Protein AF-A0A5C0DYA6-F1 (afdb_monomer)

Nearest PDB structures (foldseek):
  3quj-assembly2_C  TM=7.060E-01  e=1.716E-01  Escherichia coli UTI89
  3n5l-assembly2_B  TM=7.225E-01  e=2.169E+00  Pseudomonas aeruginosa PAO1
  7v8j-assembly1_A  TM=3.946E-01  e=8.519E-01  Toxoplasma gondii
  4tl8-assembly1_F  TM=3.319E-01  e=1.453E+00  Synechococcus elongatus PCC 7942 = FACHB-805

Structure (mmCIF, N/CA/C/O backbone):
data_AF-A0A5C0DYA6-F1
#
_entry.id   AF-A0A5C0DYA6-F1
#
loop_
_atom_site.group_PDB
_atom_site.id
_atom_site.type_symbol
_atom_site.label_atom_id
_atom_site.label_alt_id
_atom_site.label_comp_id
_atom_site.label_asym_id
_atom_site.label_entity_id
_atom_site.label_seq_id
_atom_site.pdbx_PDB_ins_code
_atom_site.Cartn_x
_atom_site.Cartn_y
_atom_site.Cartn_z
_atom_site.occupancy
_atom_site.B_iso_or_equiv
_atom_site.auth_seq_id
_atom_site.auth_comp_id
_atom_site.auth_asym_id
_atom_site.auth_atom_id
_atom_site.pdbx_PDB_model_num
ATOM 1 N N . MET A 1 1 ? -4.364 -1.390 -6.399 1.00 90.00 1 MET A N 1
ATOM 2 C CA . MET A 1 1 ? -3.005 -0.894 -6.700 1.00 90.00 1 MET A CA 1
ATOM 3 C C . MET A 1 1 ? -3.083 0.543 -7.193 1.00 90.00 1 MET A C 1
ATOM 5 O O . MET A 1 1 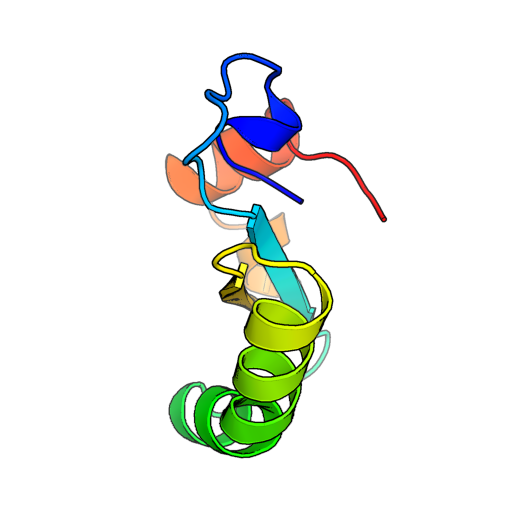? -4.053 0.891 -7.857 1.00 90.00 1 MET A O 1
ATOM 9 N N . PHE A 1 2 ? -2.100 1.372 -6.860 1.00 92.50 2 PHE A N 1
ATOM 10 C CA . PHE A 1 2 ? -1.920 2.713 -7.422 1.00 92.50 2 PHE A CA 1
ATOM 11 C C . PHE A 1 2 ? -0.463 2.891 -7.877 1.00 92.50 2 PHE A C 1
ATOM 13 O O . PHE A 1 2 ? 0.257 1.905 -8.008 1.00 92.50 2 PHE A O 1
ATOM 20 N N . GLY A 1 3 ? -0.041 4.119 -8.174 1.00 89.19 3 GLY A N 1
ATOM 21 C CA . GLY A 1 3 ? 1.360 4.402 -8.490 1.00 89.19 3 GLY A CA 1
ATOM 22 C C . GLY A 1 3 ? 1.743 4.027 -9.919 1.00 89.19 3 GLY A C 1
ATOM 23 O O . GLY A 1 3 ? 0.881 3.883 -10.791 1.00 89.19 3 GLY A O 1
ATOM 24 N N . SER A 1 4 ? 3.046 3.919 -10.173 1.00 88.31 4 SER A N 1
ATOM 25 C CA . SER A 1 4 ? 3.554 3.789 -11.542 1.00 88.31 4 SER A CA 1
ATOM 26 C C . SER A 1 4 ? 3.154 2.475 -12.211 1.00 88.31 4 SER A C 1
ATOM 2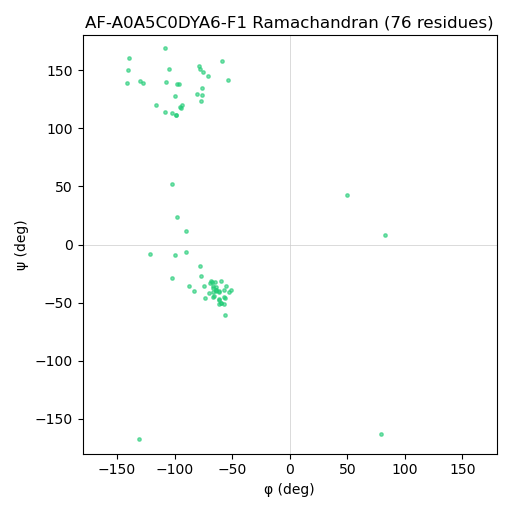8 O O . SER A 1 4 ? 2.790 2.420 -13.386 1.00 88.31 4 SER A O 1
ATOM 30 N N . ARG A 1 5 ? 3.106 1.393 -11.428 1.00 87.81 5 ARG A N 1
ATOM 31 C CA . ARG A 1 5 ? 2.632 0.090 -11.908 1.00 87.81 5 ARG A CA 1
ATOM 32 C C . ARG A 1 5 ? 1.154 0.104 -12.285 1.00 87.81 5 ARG A C 1
ATOM 34 O O . ARG A 1 5 ? 0.777 -0.588 -13.223 1.00 87.81 5 ARG A O 1
ATOM 41 N N . ALA A 1 6 ? 0.326 0.909 -11.613 1.00 88.06 6 ALA A N 1
ATOM 42 C CA . ALA A 1 6 ? -1.078 1.070 -11.994 1.00 88.06 6 ALA A CA 1
ATOM 43 C C . ALA A 1 6 ? -1.247 1.927 -13.259 1.00 88.06 6 ALA A C 1
ATOM 45 O O . ALA A 1 6 ? -2.109 1.632 -14.080 1.00 88.06 6 ALA A O 1
ATOM 46 N N . ARG A 1 7 ? -0.399 2.948 -13.448 1.00 88.50 7 ARG A N 1
ATOM 47 C CA . ARG A 1 7 ? -0.412 3.800 -14.650 1.00 88.50 7 ARG A CA 1
ATOM 48 C C . ARG A 1 7 ? 0.251 3.164 -15.875 1.00 88.50 7 ARG A C 1
ATOM 50 O O . ARG A 1 7 ? 0.013 3.622 -16.988 1.00 88.50 7 ARG A O 1
ATOM 57 N N . GLY A 1 8 ? 1.082 2.142 -15.680 1.00 85.44 8 GLY A N 1
ATOM 58 C CA . GLY A 1 8 ? 1.855 1.505 -16.748 1.00 85.44 8 GLY A CA 1
ATOM 59 C C . GLY A 1 8 ? 3.158 2.231 -17.109 1.00 85.44 8 GLY A C 1
ATOM 60 O O . GLY A 1 8 ? 3.811 1.829 -18.062 1.00 85.44 8 GLY A O 1
ATOM 61 N N . ASP A 1 9 ? 3.570 3.246 -16.343 1.00 86.81 9 ASP A N 1
ATOM 62 C CA . ASP A 1 9 ? 4.817 4.019 -16.511 1.00 86.81 9 ASP A CA 1
ATOM 63 C C . ASP A 1 9 ? 5.945 3.530 -15.575 1.00 86.81 9 ASP A C 1
ATOM 65 O O . ASP A 1 9 ? 6.860 4.275 -15.218 1.00 86.81 9 ASP A O 1
ATOM 69 N N . HIS A 1 10 ? 5.860 2.274 -15.135 1.00 86.25 10 HIS A N 1
ATOM 70 C CA . HIS A 1 10 ? 6.829 1.662 -14.234 1.00 86.25 10 HIS A CA 1
ATOM 71 C C . HIS A 1 10 ? 8.105 1.208 -14.952 1.00 86.25 10 HIS A C 1
ATOM 73 O O . HIS A 1 10 ? 8.107 0.863 -16.131 1.00 86.25 10 HIS A O 1
ATOM 79 N N . HIS A 1 11 ? 9.188 1.169 -14.187 1.00 84.94 11 HIS A N 1
ATOM 80 C CA . HIS A 1 11 ? 10.500 0.665 -14.578 1.00 84.94 11 HIS A CA 1
ATOM 81 C C . HIS A 1 11 ? 10.736 -0.670 -13.856 1.00 84.94 11 HIS A C 1
ATOM 83 O O . HIS A 1 11 ? 9.986 -1.010 -12.936 1.00 84.94 11 HIS A O 1
ATOM 89 N N . ALA A 1 12 ? 11.776 -1.416 -14.239 1.00 78.94 12 ALA A N 1
ATOM 90 C CA . ALA A 1 12 ? 12.095 -2.705 -13.614 1.00 78.94 12 ALA A CA 1
ATOM 91 C C . ALA A 1 12 ? 12.198 -2.602 -12.077 1.00 78.94 12 ALA A C 1
ATOM 93 O O . ALA A 1 12 ? 11.603 -3.414 -11.374 1.00 78.94 12 ALA A O 1
ATOM 94 N N . ASP A 1 13 ? 12.806 -1.521 -11.582 1.00 81.12 13 ASP A N 1
ATOM 95 C CA . ASP A 1 13 ? 13.051 -1.282 -10.152 1.00 81.12 13 ASP A CA 1
ATOM 96 C C . ASP A 1 13 ? 11.906 -0.534 -9.444 1.00 81.12 13 ASP A C 1
ATOM 98 O O . ASP A 1 13 ? 12.080 -0.008 -8.350 1.00 81.12 13 ASP A O 1
ATOM 102 N N . SER A 1 14 ? 10.738 -0.390 -10.079 1.00 87.00 14 SER A N 1
ATOM 103 C CA . SER A 1 14 ? 9.617 0.330 -9.464 1.00 87.00 14 SER A CA 1
ATOM 104 C C . SER A 1 14 ? 8.910 -0.498 -8.396 1.00 87.00 14 SER A C 1
ATOM 106 O O . SER A 1 14 ? 8.517 -1.642 -8.651 1.00 87.00 14 SER A O 1
ATOM 108 N N . ASP A 1 15 ? 8.638 0.138 -7.261 1.00 90.50 15 ASP A N 1
ATOM 109 C CA . ASP A 1 15 ? 7.828 -0.409 -6.174 1.00 90.50 15 ASP A CA 1
ATOM 110 C C . ASP A 1 15 ? 6.398 -0.768 -6.628 1.00 90.50 15 ASP A C 1
ATOM 112 O O . ASP A 1 15 ? 5.863 -0.264 -7.624 1.00 90.50 15 ASP A O 1
ATOM 116 N N . VAL A 1 16 ? 5.756 -1.656 -5.871 1.00 91.62 16 VAL A N 1
ATOM 117 C CA . VAL A 1 16 ? 4.334 -1.992 -5.980 1.00 91.62 16 VAL A CA 1
ATOM 118 C C . VAL A 1 16 ? 3.563 -1.231 -4.907 1.00 91.62 16 VAL A C 1
ATOM 120 O O . VAL A 1 16 ? 3.667 -1.546 -3.726 1.00 91.62 16 VAL A O 1
ATOM 123 N N . ASP A 1 17 ? 2.739 -0.266 -5.316 1.00 94.06 17 ASP A N 1
ATOM 124 C CA . ASP A 1 17 ? 1.963 0.566 -4.394 1.00 94.06 17 ASP A CA 1
ATOM 125 C C . ASP A 1 17 ? 0.532 0.044 -4.176 1.00 94.06 17 ASP A C 1
ATOM 127 O O . ASP A 1 17 ? -0.314 0.015 -5.083 1.00 94.06 17 ASP A O 1
ATOM 131 N N . ILE A 1 18 ? 0.209 -0.318 -2.935 1.00 94.56 18 ILE A N 1
ATOM 132 C CA . ILE A 1 18 ? -1.094 -0.871 -2.552 1.00 94.56 18 ILE A CA 1
ATOM 133 C C . ILE A 1 18 ? -1.807 0.068 -1.575 1.00 94.56 18 ILE A C 1
ATOM 135 O O . ILE A 1 18 ? -1.336 0.326 -0.471 1.00 94.56 18 ILE A O 1
ATOM 139 N N . LEU A 1 19 ? -2.991 0.556 -1.959 1.00 95.94 19 LEU A N 1
ATOM 140 C CA . LEU A 1 19 ? -3.907 1.231 -1.038 1.00 95.94 19 LEU A CA 1
ATOM 141 C C . LEU A 1 19 ? -4.894 0.202 -0.484 1.00 95.94 19 LEU A C 1
ATOM 143 O O . LEU A 1 19 ? -5.656 -0.393 -1.243 1.00 95.94 19 LEU A O 1
ATOM 147 N N . ILE A 1 20 ? -4.905 0.035 0.834 1.00 95.75 20 ILE A N 1
ATOM 148 C CA . ILE A 1 20 ? -5.810 -0.849 1.564 1.00 95.75 20 ILE A CA 1
ATOM 149 C C . ILE A 1 20 ? -6.900 0.011 2.202 1.00 95.75 20 ILE A C 1
ATOM 151 O O . ILE A 1 20 ? -6.642 0.817 3.098 1.00 95.75 20 ILE A O 1
ATOM 155 N N . VAL A 1 21 ? -8.135 -0.156 1.727 1.00 95.31 21 VAL A N 1
ATOM 156 C CA . VAL A 1 21 ? -9.288 0.615 2.203 1.00 95.31 21 VAL A CA 1
ATOM 157 C C . VAL A 1 21 ? -10.073 -0.202 3.227 1.00 95.31 21 VAL A C 1
ATOM 159 O O . VAL A 1 21 ? -10.715 -1.199 2.899 1.00 95.31 21 VAL A O 1
ATOM 162 N N . LEU A 1 22 ? -10.038 0.231 4.486 1.00 95.81 22 LEU A N 1
ATOM 163 C CA . LEU A 1 22 ? -10.673 -0.449 5.611 1.00 95.81 22 LEU A CA 1
ATOM 164 C C . LEU A 1 22 ? -12.036 0.177 5.933 1.00 95.81 22 LEU A C 1
ATOM 166 O O . LEU A 1 22 ? -12.212 1.397 5.924 1.00 95.81 22 LEU A O 1
ATOM 170 N N . LYS A 1 23 ? -13.039 -0.663 6.212 1.00 93.56 23 LYS A N 1
ATOM 171 C CA . LYS A 1 23 ? -14.405 -0.207 6.547 1.00 93.56 23 LYS A CA 1
ATOM 172 C C . LYS A 1 23 ? -14.537 0.307 7.979 1.00 93.56 23 LYS A C 1
ATOM 174 O O . LYS A 1 23 ? -15.429 1.102 8.257 1.00 93.56 23 LYS A O 1
ATOM 179 N N . LYS A 1 24 ? -13.693 -0.179 8.888 1.00 92.75 24 LYS A N 1
ATOM 180 C CA . LYS A 1 24 ? -13.714 0.174 10.311 1.00 92.75 24 LYS A CA 1
ATOM 181 C C . LYS A 1 24 ? -12.553 1.120 10.631 1.00 92.75 24 LYS A C 1
ATOM 183 O O . LYS A 1 24 ? -11.520 1.012 9.968 1.00 92.75 24 LYS A 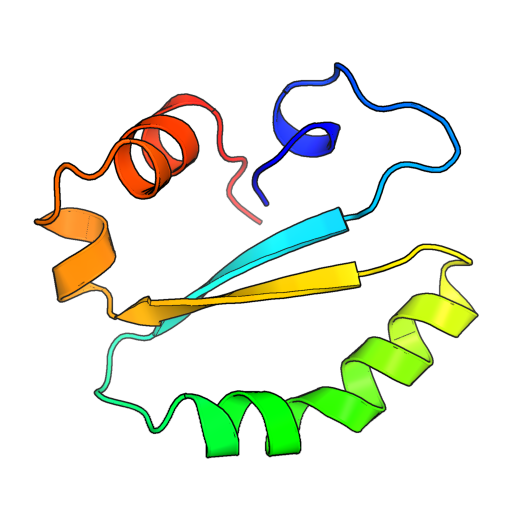O 1
ATOM 188 N N . PRO A 1 25 ? -12.700 1.996 11.643 1.00 92.75 25 PRO A N 1
ATOM 189 C CA . PRO A 1 25 ? -11.573 2.743 12.183 1.00 92.75 25 PRO A CA 1
ATOM 190 C C . PRO A 1 25 ? -10.446 1.795 12.584 1.00 92.75 25 PRO A C 1
ATOM 192 O O . PRO A 1 25 ? -10.698 0.706 13.105 1.00 92.75 25 PRO A O 1
ATOM 195 N N . PHE A 1 26 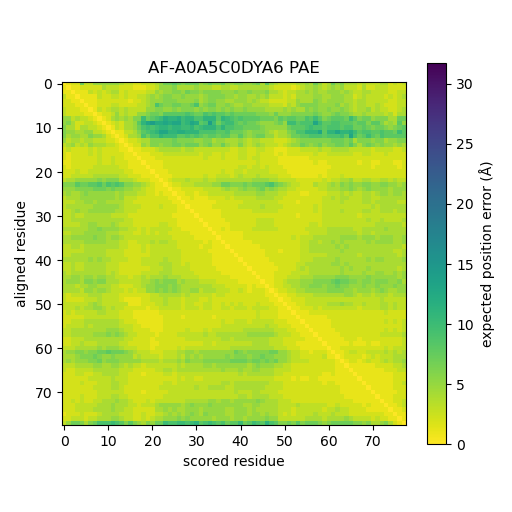? -9.213 2.217 12.340 1.00 94.62 26 PHE A N 1
ATOM 196 C CA . PHE A 1 26 ? -8.021 1.427 12.612 1.00 94.62 26 PHE A CA 1
ATOM 197 C C . PHE A 1 26 ? -6.920 2.319 13.179 1.00 94.62 26 PHE A C 1
ATOM 199 O O . PHE A 1 26 ? -6.934 3.540 13.019 1.00 94.62 26 PHE A O 1
ATOM 206 N N . ASN A 1 27 ? -5.950 1.699 13.843 1.00 95.69 27 ASN A N 1
ATOM 207 C CA . ASN A 1 27 ? -4.734 2.383 14.247 1.00 95.69 27 ASN A CA 1
ATOM 208 C C . ASN A 1 27 ? -3.668 2.153 13.173 1.00 95.69 27 ASN A C 1
ATOM 210 O O . ASN A 1 27 ? -3.266 1.016 12.938 1.00 95.69 27 ASN A O 1
ATOM 214 N N . TYR A 1 28 ? -3.218 3.231 12.529 1.00 93.56 28 TYR A N 1
ATOM 215 C CA . TYR A 1 28 ? -2.275 3.143 11.414 1.00 93.56 28 TYR A CA 1
ATOM 216 C C . TYR A 1 28 ? -0.988 2.400 11.794 1.00 93.56 28 TYR A C 1
ATOM 218 O O . TYR A 1 28 ? -0.565 1.500 11.074 1.00 93.56 28 TYR A O 1
ATOM 226 N N . SER A 1 29 ? -0.404 2.715 12.952 1.00 94.88 29 SER A N 1
ATOM 227 C CA . SER A 1 29 ? 0.825 2.073 13.427 1.00 94.88 29 SER A CA 1
ATOM 228 C C . SER A 1 29 ? 0.630 0.582 13.699 1.00 94.88 29 SER A C 1
ATOM 230 O O . SER A 1 29 ? 1.485 -0.214 13.329 1.00 94.88 29 SER A O 1
ATOM 232 N N . GLN A 1 30 ? -0.509 0.190 14.278 1.00 95.88 30 GLN A N 1
ATOM 233 C CA . GLN A 1 30 ? -0.813 -1.225 14.513 1.00 95.88 30 GLN A CA 1
ATOM 234 C C . GLN A 1 30 ? -1.007 -1.995 13.208 1.00 95.88 30 GLN A C 1
ATOM 236 O O . GLN A 1 30 ? -0.547 -3.125 13.102 1.00 95.88 30 GLN A O 1
ATOM 241 N N . GLU A 1 31 ? -1.678 -1.418 12.210 1.00 95.56 31 GLU A N 1
ATOM 242 C CA . GLU A 1 31 ? -1.850 -2.093 10.919 1.00 95.56 31 GLU A CA 1
ATOM 243 C C . GLU A 1 31 ? -0.514 -2.248 10.190 1.00 95.56 31 GLU A C 1
ATOM 245 O O . GLU A 1 31 ? -0.251 -3.310 9.625 1.00 95.56 31 GLU A O 1
ATOM 250 N N . ILE A 1 32 ? 0.376 -1.253 10.281 1.00 94.12 32 ILE A N 1
ATOM 251 C CA . ILE A 1 32 ? 1.760 -1.367 9.806 1.00 94.12 32 ILE A CA 1
ATOM 252 C C . ILE A 1 32 ? 2.488 -2.499 10.540 1.00 94.12 32 ILE A C 1
ATOM 254 O O . ILE A 1 32 ? 3.061 -3.365 9.889 1.00 94.12 32 ILE A O 1
ATOM 258 N N . GLU A 1 33 ? 2.451 -2.543 11.868 1.00 95.81 33 GLU A N 1
ATOM 259 C CA . GLU A 1 33 ? 3.136 -3.583 12.640 1.00 95.81 33 GLU A CA 1
ATOM 260 C C . GLU A 1 33 ? 2.629 -4.987 12.277 1.00 95.81 33 GLU A C 1
ATOM 262 O O . GLU A 1 33 ? 3.418 -5.847 11.883 1.00 95.81 33 GLU A O 1
ATOM 267 N N . LYS A 1 34 ? 1.304 -5.184 12.286 1.00 94.75 34 LYS A N 1
ATOM 268 C CA . LYS A 1 34 ? 0.647 -6.462 11.963 1.00 94.75 34 LYS A CA 1
ATOM 269 C C . LYS A 1 34 ? 1.024 -7.007 10.596 1.00 94.75 34 LYS A C 1
ATOM 271 O O . LYS A 1 34 ? 1.085 -8.216 10.410 1.00 94.75 34 LYS A O 1
ATOM 276 N N . THR A 1 35 ? 1.221 -6.123 9.626 1.00 94.81 35 THR A N 1
ATOM 277 C CA . THR A 1 35 ? 1.460 -6.531 8.242 1.00 94.81 35 THR A CA 1
ATOM 278 C C . THR A 1 35 ? 2.947 -6.502 7.877 1.00 94.81 35 THR A C 1
ATOM 280 O O . THR A 1 35 ? 3.312 -6.951 6.793 1.00 94.81 35 THR A O 1
ATOM 283 N N . SER A 1 36 ? 3.828 -5.954 8.726 1.00 93.31 36 SER A N 1
ATOM 284 C CA . SER A 1 36 ? 5.244 -5.688 8.406 1.00 93.31 36 SER A CA 1
ATOM 285 C C . SER A 1 36 ? 6.005 -6.932 7.960 1.00 93.31 36 SER A C 1
ATOM 287 O O . SER A 1 36 ? 6.594 -6.928 6.880 1.00 93.31 36 SER A O 1
ATOM 289 N N . ILE A 1 37 ? 5.920 -8.008 8.746 1.00 95.62 37 ILE A N 1
ATOM 290 C CA . ILE A 1 37 ? 6.619 -9.268 8.462 1.00 95.62 37 ILE A CA 1
ATOM 291 C C . ILE A 1 37 ? 6.137 -9.843 7.129 1.00 95.62 37 ILE A C 1
ATOM 293 O O . ILE A 1 37 ? 6.946 -10.051 6.234 1.00 95.62 37 ILE A O 1
ATOM 297 N N . PHE A 1 38 ? 4.820 -9.959 6.954 1.00 94.81 38 PHE A N 1
ATOM 298 C CA . PHE A 1 38 ? 4.220 -10.487 5.729 1.00 94.81 38 PHE A CA 1
ATOM 299 C C . PHE A 1 38 ? 4.641 -9.716 4.469 1.00 94.81 38 PHE A C 1
ATOM 301 O O . PHE A 1 38 ? 4.998 -10.316 3.464 1.00 94.81 38 PHE A O 1
ATOM 308 N N . ILE A 1 39 ? 4.632 -8.379 4.508 1.00 94.06 39 ILE A N 1
ATOM 309 C CA . ILE A 1 39 ? 5.064 -7.579 3.350 1.00 94.06 39 ILE A CA 1
ATOM 310 C C . ILE A 1 39 ? 6.565 -7.698 3.102 1.00 94.06 39 ILE A C 1
ATOM 312 O O . ILE A 1 39 ? 6.979 -7.679 1.946 1.00 94.06 39 ILE A O 1
ATOM 316 N N . SER A 1 40 ? 7.370 -7.847 4.152 1.00 93.31 40 SER A N 1
ATOM 317 C CA . SER A 1 40 ? 8.813 -8.053 4.009 1.00 93.31 40 SER A CA 1
ATOM 318 C C . SER A 1 40 ? 9.107 -9.400 3.346 1.00 93.31 40 SER A C 1
ATOM 320 O O . SER A 1 40 ? 9.889 -9.459 2.404 1.00 93.31 40 SER A O 1
ATOM 322 N N . GLU A 1 41 ? 8.428 -10.461 3.783 1.00 95.19 41 GLU A N 1
ATOM 323 C CA . GLU A 1 41 ? 8.521 -11.798 3.186 1.00 95.19 41 GLU A CA 1
ATOM 324 C C . GLU A 1 41 ? 8.063 -11.792 1.727 1.00 95.19 41 GLU A C 1
ATOM 326 O O . GLU A 1 41 ? 8.791 -12.260 0.856 1.00 95.19 41 GLU A O 1
ATOM 331 N N . LEU A 1 42 ? 6.910 -11.182 1.440 1.00 92.44 42 LEU A N 1
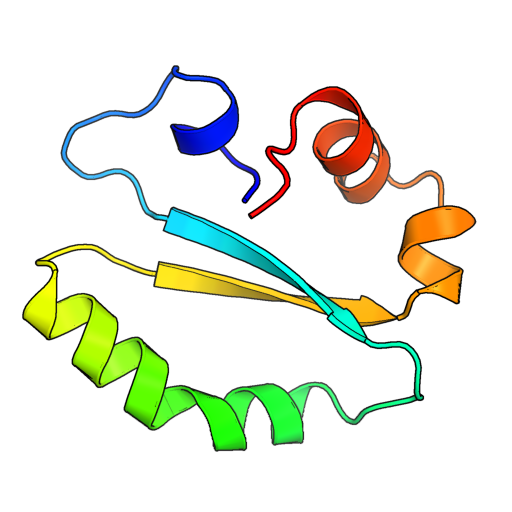ATOM 332 C CA . LEU A 1 42 ? 6.379 -11.091 0.081 1.00 92.44 42 LEU A CA 1
ATOM 333 C C . LEU A 1 42 ? 7.294 -10.274 -0.843 1.00 92.44 42 LEU A C 1
ATOM 335 O O . LEU A 1 42 ? 7.451 -10.614 -2.014 1.00 92.44 42 LEU A O 1
ATOM 339 N N . SER A 1 43 ? 7.918 -9.217 -0.315 1.00 92.88 43 SER A N 1
ATOM 340 C CA . SER A 1 43 ? 8.870 -8.406 -1.081 1.00 92.88 43 SER A CA 1
ATOM 341 C C . SER A 1 43 ? 10.106 -9.217 -1.479 1.00 92.88 43 SER A C 1
ATOM 343 O O . SER A 1 43 ? 10.583 -9.102 -2.604 1.00 92.88 43 SER A O 1
ATOM 345 N N . LEU A 1 44 ? 10.596 -10.075 -0.576 1.00 93.25 44 LEU A N 1
ATOM 346 C CA . LEU A 1 44 ? 11.713 -10.982 -0.849 1.00 93.25 44 LEU A CA 1
ATOM 347 C C . LEU A 1 44 ? 11.325 -12.101 -1.821 1.00 93.25 44 LEU A C 1
ATOM 349 O O . LEU A 1 44 ? 12.098 -12.422 -2.716 1.00 93.25 44 LEU A O 1
ATOM 353 N N . GLU A 1 45 ? 10.138 -12.687 -1.662 1.00 94.25 45 GLU A N 1
ATOM 354 C CA . GLU A 1 45 ? 9.651 -13.767 -2.528 1.00 94.25 45 GLU A CA 1
ATOM 355 C C . GLU A 1 45 ? 9.464 -13.301 -3.976 1.00 94.25 45 GLU A C 1
ATOM 357 O O . GLU A 1 45 ? 9.774 -14.033 -4.915 1.00 94.25 45 GLU A O 1
ATOM 362 N N . CYS A 1 46 ? 8.968 -12.076 -4.158 1.00 88.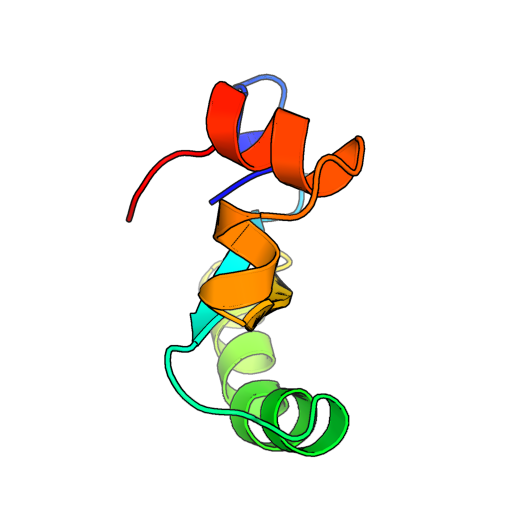69 46 CYS A N 1
ATOM 363 C CA . CYS A 1 46 ? 8.707 -11.504 -5.475 1.00 88.69 46 CYS A CA 1
ATOM 364 C C . CYS A 1 46 ? 9.898 -10.735 -6.068 1.00 88.69 46 CYS A C 1
ATOM 366 O O . CYS A 1 46 ? 9.784 -10.297 -7.210 1.00 88.69 46 CYS A O 1
ATOM 368 N N . ASP A 1 47 ? 10.990 -10.545 -5.315 1.00 91.00 47 ASP A N 1
ATOM 369 C CA . ASP A 1 47 ? 12.109 -9.648 -5.656 1.00 91.00 47 ASP A CA 1
ATOM 370 C C . ASP A 1 47 ? 11.627 -8.235 -6.057 1.00 91.00 47 ASP A C 1
ATOM 372 O O . ASP A 1 47 ? 12.057 -7.638 -7.042 1.00 91.00 47 ASP A O 1
ATOM 376 N N . LEU A 1 48 ? 10.646 -7.716 -5.309 1.00 89.56 48 LEU A N 1
ATOM 377 C CA . LEU A 1 48 ? 9.982 -6.434 -5.554 1.00 89.56 48 LEU A CA 1
ATOM 378 C C . LEU A 1 48 ? 9.709 -5.716 -4.237 1.00 89.56 48 LEU A C 1
ATOM 380 O O . LEU A 1 48 ? 9.228 -6.318 -3.285 1.00 89.56 48 LEU A O 1
ATOM 384 N N . VAL A 1 49 ? 9.914 -4.401 -4.191 1.00 91.62 49 VAL A N 1
ATOM 385 C CA . VAL A 1 49 ? 9.530 -3.600 -3.021 1.00 91.62 49 VAL A CA 1
ATOM 386 C C . VAL A 1 49 ? 8.021 -3.372 -3.031 1.00 91.62 49 VAL A C 1
ATOM 388 O O . VAL A 1 49 ? 7.475 -2.829 -3.992 1.00 91.62 49 VAL A O 1
ATOM 391 N N . ILE A 1 50 ? 7.331 -3.767 -1.959 1.00 92.69 50 ILE A N 1
ATOM 392 C CA . ILE A 1 50 ? 5.883 -3.574 -1.828 1.00 92.69 50 ILE A CA 1
ATOM 393 C C . ILE A 1 50 ? 5.590 -2.487 -0.794 1.00 92.69 50 ILE A C 1
ATOM 395 O O . ILE A 1 50 ? 5.793 -2.654 0.410 1.00 92.69 50 ILE A O 1
ATOM 399 N N . SER A 1 51 ? 5.038 -1.382 -1.280 1.00 91.69 51 SER A N 1
ATOM 400 C CA . SER A 1 51 ? 4.608 -0.235 -0.492 1.00 91.69 51 SER A CA 1
ATOM 401 C C . SER A 1 51 ? 3.114 -0.325 -0.198 1.00 91.69 51 SER A C 1
ATOM 403 O O . SER A 1 51 ? 2.297 -0.661 -1.056 1.00 91.69 51 SER A O 1
ATOM 405 N N . ARG A 1 52 ? 2.722 -0.003 1.038 1.00 93.69 52 ARG A N 1
ATOM 406 C CA . ARG A 1 52 ? 1.318 -0.044 1.468 1.00 93.69 52 ARG A CA 1
ATOM 407 C C . ARG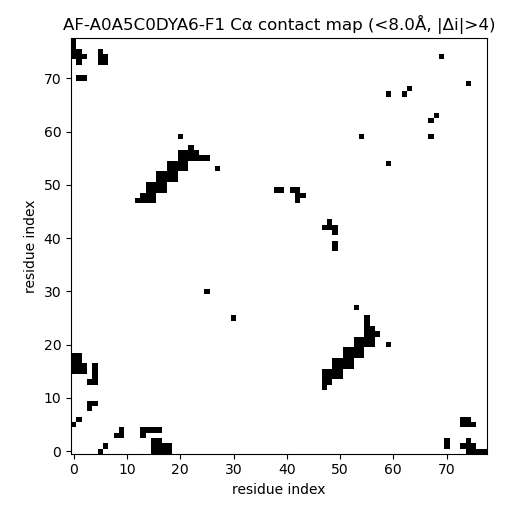 A 1 52 ? 0.885 1.243 2.149 1.00 93.69 52 ARG A C 1
ATOM 409 O O . ARG A 1 52 ? 1.599 1.809 2.974 1.00 93.69 52 ARG A O 1
ATOM 416 N N . VAL A 1 53 ? -0.338 1.651 1.851 1.00 95.12 53 VAL A N 1
ATOM 417 C CA . VAL A 1 53 ? -1.019 2.777 2.485 1.00 95.12 53 VAL A CA 1
ATOM 418 C C . VAL A 1 53 ? -2.373 2.293 2.969 1.00 95.12 53 VAL A C 1
ATOM 420 O O . VAL A 1 53 ? -3.059 1.556 2.265 1.00 95.12 53 VAL A O 1
ATOM 423 N N . PHE A 1 54 ? -2.780 2.723 4.158 1.00 96.38 54 PHE A N 1
ATOM 424 C CA . PHE A 1 54 ? -4.100 2.419 4.700 1.00 96.38 54 PHE A CA 1
ATOM 425 C C . PHE A 1 54 ? -4.984 3.661 4.683 1.00 96.38 54 PHE A C 1
ATOM 427 O O . PHE A 1 54 ? -4.537 4.760 5.010 1.00 96.38 54 PHE A O 1
ATOM 434 N N . ALA A 1 55 ? -6.257 3.483 4.346 1.00 96.19 55 ALA A N 1
ATOM 435 C CA . ALA A 1 55 ? -7.259 4.535 4.432 1.00 96.19 55 ALA A CA 1
ATOM 436 C C . ALA A 1 55 ? -8.590 3.980 4.929 1.00 96.19 55 ALA A C 1
ATOM 438 O O . ALA A 1 55 ? -8.942 2.830 4.672 1.00 96.19 55 ALA A O 1
ATOM 439 N N . GLU A 1 56 ? -9.368 4.811 5.613 1.00 96.81 56 GLU A N 1
ATOM 440 C CA . G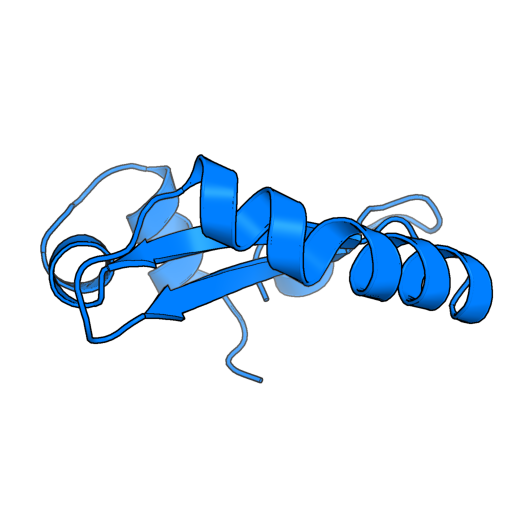LU A 1 56 ? -10.753 4.461 5.901 1.00 96.81 56 GLU A CA 1
ATOM 441 C C . GLU A 1 56 ? -11.616 4.629 4.648 1.00 96.81 56 GLU A C 1
ATOM 443 O O . GLU A 1 56 ? -11.408 5.537 3.842 1.00 96.81 56 GLU A O 1
ATOM 448 N N . THR A 1 57 ? -12.658 3.809 4.518 1.00 95.81 57 THR A N 1
ATOM 449 C CA . THR A 1 57 ? -13.614 3.893 3.400 1.00 95.81 57 THR A CA 1
ATOM 450 C C . THR A 1 57 ? -14.258 5.275 3.313 1.00 95.81 57 THR A C 1
ATOM 452 O O . THR A 1 57 ? -14.426 5.818 2.223 1.00 95.81 57 THR A O 1
ATOM 455 N N . LYS A 1 58 ? -14.574 5.885 4.464 1.00 95.06 58 LYS A N 1
ATOM 456 C CA . LYS A 1 58 ? -15.144 7.238 4.508 1.00 95.06 58 LYS A CA 1
ATOM 457 C C . LYS A 1 58 ? -14.189 8.267 3.897 1.00 95.06 58 LYS A C 1
ATOM 459 O O . LYS A 1 58 ? -14.624 9.127 3.139 1.00 95.06 58 LYS A O 1
ATOM 464 N N . ASP A 1 59 ? -12.896 8.138 4.175 1.00 94.88 59 ASP A N 1
ATOM 465 C CA . ASP A 1 59 ? -11.862 9.060 3.718 1.00 94.88 59 ASP A CA 1
ATOM 466 C C . ASP A 1 59 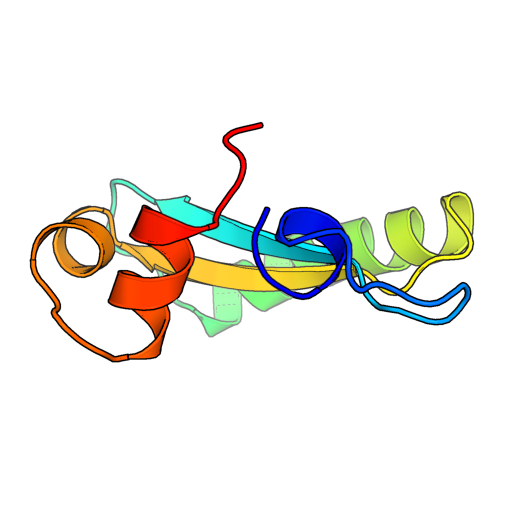? -11.593 8.867 2.231 1.00 94.88 59 ASP A C 1
ATOM 468 O O . ASP A 1 59 ? -11.592 9.836 1.475 1.00 94.88 59 ASP A O 1
ATOM 472 N N . PHE A 1 60 ? -11.459 7.613 1.801 1.00 95.25 60 PHE A N 1
ATOM 473 C CA . PHE A 1 60 ? -11.288 7.269 0.396 1.00 95.25 60 PHE A CA 1
ATOM 474 C C . PHE A 1 60 ? -12.459 7.734 -0.476 1.00 95.25 60 PHE A C 1
ATOM 476 O O . PHE A 1 60 ? -12.241 8.091 -1.627 1.00 95.25 60 PHE A O 1
ATOM 483 N N . ASN A 1 61 ? -13.685 7.778 0.048 1.00 93.81 61 ASN A N 1
ATOM 484 C CA . ASN A 1 61 ? -14.850 8.212 -0.726 1.00 93.81 61 ASN A CA 1
ATOM 485 C C . ASN A 1 61 ? -15.071 9.729 -0.694 1.00 93.81 61 ASN A C 1
ATOM 487 O O . ASN A 1 61 ? -15.518 10.297 -1.686 1.00 93.81 61 ASN A O 1
ATOM 491 N N . SER A 1 62 ? -14.787 10.389 0.433 1.00 94.31 62 SER A N 1
ATOM 492 C CA . SER A 1 62 ? -15.166 11.796 0.644 1.00 94.31 62 SER A CA 1
ATOM 493 C C . SER A 1 62 ? -14.025 12.795 0.463 1.00 94.31 62 SER A C 1
ATOM 495 O O . SER A 1 62 ? -14.274 13.943 0.094 1.00 94.31 62 SER A O 1
ATOM 497 N N . LYS A 1 63 ? -12.767 12.402 0.709 1.00 95.62 63 LYS A N 1
ATOM 498 C CA . LYS A 1 63 ? -11.636 13.332 0.636 1.00 95.62 63 LYS A CA 1
ATOM 499 C C . LYS A 1 63 ? -11.199 13.535 -0.814 1.00 95.62 63 LYS A C 1
ATOM 501 O O . LYS A 1 63 ? -10.913 12.583 -1.546 1.00 95.62 63 LYS A O 1
ATOM 506 N N . ASN A 1 64 ? -11.077 14.801 -1.205 1.00 94.69 64 ASN A N 1
ATOM 507 C CA . ASN A 1 64 ? -10.548 15.239 -2.500 1.00 94.69 64 ASN A CA 1
ATOM 508 C C . ASN A 1 64 ? -9.109 15.741 -2.362 1.00 94.69 64 ASN A C 1
ATOM 510 O O . ASN A 1 64 ? -8.776 16.852 -2.759 1.00 94.69 64 ASN A O 1
ATOM 514 N N . THR A 1 65 ? -8.252 14.927 -1.747 1.00 95.81 65 THR A N 1
ATOM 515 C CA . THR A 1 65 ? -6.810 15.187 -1.788 1.00 95.81 65 THR A CA 1
ATOM 516 C C . THR A 1 65 ? -6.260 14.748 -3.147 1.00 95.81 65 THR A C 1
ATOM 518 O O . THR A 1 65 ? -6.792 13.789 -3.718 1.00 95.81 65 THR A O 1
ATOM 521 N N . PRO A 1 66 ? -5.178 15.371 -3.654 1.00 94.75 66 PRO A N 1
ATOM 522 C CA . PRO A 1 66 ? -4.542 14.939 -4.901 1.00 94.75 66 PRO A CA 1
ATOM 523 C C . PRO A 1 66 ? -4.236 13.436 -4.919 1.00 94.75 66 PRO A C 1
ATOM 525 O O . PRO A 1 66 ? -4.490 12.765 -5.913 1.00 94.75 66 PRO A O 1
ATOM 528 N N . PHE A 1 67 ? -3.798 12.887 -3.780 1.00 94.69 67 PHE A N 1
ATOM 529 C CA . PHE A 1 67 ? -3.579 11.453 -3.607 1.00 94.69 67 PHE A CA 1
ATOM 530 C C . PHE A 1 67 ? -4.837 10.627 -3.910 1.00 94.69 67 PHE A C 1
ATOM 532 O O . PHE A 1 67 ? -4.829 9.818 -4.833 1.00 94.69 67 PHE A O 1
ATOM 539 N N . PHE A 1 68 ? -5.940 10.842 -3.184 1.00 96.00 68 PHE A N 1
ATOM 540 C CA . PHE A 1 68 ? -7.143 10.027 -3.374 1.00 96.00 68 PHE A CA 1
ATOM 541 C C . PHE A 1 68 ? -7.810 10.258 -4.730 1.00 96.00 68 PHE A C 1
ATOM 543 O O . PHE A 1 68 ? -8.372 9.325 -5.296 1.00 96.00 68 PHE A O 1
ATOM 550 N N . MET A 1 69 ? -7.731 11.474 -5.274 1.00 95.00 69 MET A N 1
ATOM 551 C CA . MET A 1 69 ? -8.220 11.762 -6.621 1.00 95.00 69 MET A CA 1
ATOM 552 C C . MET A 1 69 ? -7.468 10.945 -7.674 1.00 95.00 69 MET A C 1
ATOM 554 O O . MET A 1 69 ? -8.109 10.306 -8.506 1.00 95.00 69 MET A O 1
ATOM 558 N N . ASN A 1 70 ? -6.136 10.902 -7.596 1.00 93.81 70 ASN A N 1
ATOM 559 C CA . ASN A 1 70 ? -5.318 10.122 -8.522 1.00 93.81 70 ASN A CA 1
ATOM 560 C C . ASN A 1 70 ? -5.568 8.621 -8.351 1.00 93.81 70 ASN A C 1
ATOM 562 O O . ASN A 1 70 ? -5.796 7.932 -9.339 1.00 93.81 70 ASN A O 1
ATOM 566 N N . VAL A 1 71 ? -5.635 8.114 -7.113 1.00 94.81 71 VAL A N 1
ATOM 567 C CA . VAL A 1 71 ? -5.934 6.691 -6.875 1.00 94.81 71 VAL A CA 1
ATOM 568 C C . VAL A 1 71 ? -7.311 6.299 -7.418 1.00 94.81 71 VAL A C 1
ATOM 570 O O . VAL A 1 71 ? -7.444 5.235 -8.008 1.00 94.81 71 VAL A O 1
ATOM 573 N N . ARG A 1 72 ? -8.340 7.143 -7.272 1.00 94.00 72 ARG A N 1
ATOM 574 C CA . ARG A 1 72 ? -9.670 6.862 -7.844 1.00 94.00 72 ARG A CA 1
ATOM 575 C C . ARG A 1 72 ? -9.688 6.905 -9.373 1.00 94.00 72 ARG A C 1
ATOM 577 O O . ARG A 1 72 ? -10.497 6.212 -9.977 1.00 94.00 72 ARG A O 1
ATOM 584 N N . LYS A 1 73 ? -8.844 7.736 -9.988 1.00 93.56 73 LYS A N 1
ATOM 585 C CA . LYS A 1 73 ? -8.790 7.922 -11.444 1.00 93.56 73 LYS A CA 1
ATOM 586 C C . LYS A 1 73 ? -7.955 6.849 -12.148 1.00 93.56 73 LYS A C 1
ATOM 588 O O . LYS A 1 73 ? -8.316 6.420 -13.235 1.00 93.56 73 LYS A O 1
ATOM 593 N N . GLU A 1 74 ? -6.832 6.468 -11.549 1.00 92.44 74 GLU A N 1
ATOM 594 C CA . GLU A 1 74 ? -5.766 5.685 -12.192 1.00 92.44 74 GLU A CA 1
ATOM 595 C C . GLU A 1 74 ? -5.486 4.361 -11.469 1.00 92.44 74 GLU A C 1
ATOM 597 O O . GLU A 1 74 ? -4.705 3.544 -11.947 1.00 92.44 74 GLU A O 1
ATOM 602 N N . GLY A 1 75 ? -6.087 4.141 -10.298 1.00 90.94 75 GLY A N 1
ATOM 603 C CA . GLY A 1 75 ? -5.900 2.918 -9.534 1.00 90.94 75 GLY A CA 1
ATOM 604 C C . GLY A 1 75 ? -6.568 1.709 -10.187 1.00 90.94 75 GLY A C 1
ATOM 605 O O . GLY A 1 75 ? -7.659 1.799 -10.747 1.00 90.94 75 GLY A O 1
ATOM 606 N N . ILE A 1 76 ? -5.926 0.552 -10.046 1.00 92.06 76 ILE A N 1
ATOM 607 C CA . ILE A 1 76 ? -6.450 -0.748 -10.479 1.00 92.06 76 ILE A CA 1
ATOM 608 C C . ILE A 1 76 ? -7.024 -1.473 -9.259 1.00 92.06 76 ILE A C 1
ATOM 610 O O . ILE A 1 76 ? -6.334 -1.614 -8.243 1.00 92.06 76 ILE A O 1
ATOM 614 N N . ILE A 1 77 ? -8.275 -1.932 -9.343 1.00 90.75 77 ILE A N 1
ATOM 615 C CA . ILE A 1 77 ? -8.905 -2.760 -8.304 1.00 90.75 77 ILE A CA 1
ATOM 616 C C . ILE A 1 77 ? -8.349 -4.183 -8.423 1.00 90.75 77 ILE A C 1
ATOM 618 O O . ILE A 1 77 ? -8.327 -4.739 -9.519 1.00 90.75 77 ILE A O 1
ATOM 622 N N . LEU A 1 78 ? -7.881 -4.725 -7.297 1.00 83.38 78 LEU A N 1
ATOM 623 C CA . LEU A 1 78 ? -7.402 -6.101 -7.154 1.00 83.38 78 LEU A CA 1
ATOM 624 C C . LEU A 1 78 ? -8.439 -6.933 -6.399 1.00 83.38 78 LEU A C 1
ATOM 626 O O . LEU A 1 78 ? -9.095 -6.345 -5.504 1.00 83.38 78 LEU A O 1
#

Foldseek 3Di:
DADCVLQVNDDPQDAAEEEAEAQDDDDQVVVCVVCVVVQVVVCVVVVHRYHYDYDYPCCLVPPPDPVSVRCVVRNDDD

Secondary structure (DSSP, 8-state):
-BHHHHHT---TT--EEEEEEESS---HHHHHHHHHHHHHHHHHHHTS-EEEEEEEHHHHHH---HHHHHHHHHPPP-

Solvent-accessible surface area (backbone atoms only — not comparable to full-atom values): 4595 Å² total; per-residue (Å²): 56,24,63,44,63,40,68,67,76,51,57,95,90,49,55,46,35,38,70,47,72,35,90,58,94,78,57,70,69,58,55,50,60,75,42,43,63,60,44,52,51,50,19,62,75,65,76,40,56,62,44,79,45,80,42,41,45,68,50,64,72,69,46,84,45,73,67,47,48,46,41,73,73,48,36,44,88,125

Sequence (78 aa):
MFGSRARGDHHADSDVDILIVLKKPFNYSQEIEKTSIFISELSLECDLVISRVFAETKDFNSKNTPFFMNVRKEGIIL

Mean predicted aligned error: 3.38 Å

Radius of gyration: 13.2 Å; Cα contacts (8 Å, |Δi|>4): 92; chains: 1; bounding box: 28×29×31 Å

pLDDT: mean 92.58, std 3.64, range [78.94, 96.81]